Protein AF-A0A947UIY4-F1 (afdb_monomer_lite)

pLDDT: mean 87.63, std 11.57, range [45.78, 98.25]

Structure (mmCIF, N/CA/C/O backbone):
data_AF-A0A947UIY4-F1
#
_entry.id   AF-A0A947UIY4-F1
#
loop_
_atom_site.group_PDB
_atom_site.id
_atom_site.type_symbol
_atom_site.label_atom_id
_atom_site.label_alt_id
_atom_site.label_comp_id
_atom_site.label_asym_id
_atom_site.label_entity_id
_atom_site.label_seq_id
_atom_site.pdbx_PDB_ins_code
_atom_site.Cartn_x
_atom_site.Cartn_y
_atom_site.Cartn_z
_atom_site.occupancy
_atom_site.B_iso_or_equiv
_atom_site.auth_seq_id
_atom_site.auth_comp_id
_atom_site.auth_asym_id
_atom_site.auth_atom_id
_atom_site.pdbx_PDB_model_num
ATOM 1 N N . MET A 1 1 ? -32.887 30.999 19.933 1.00 62.47 1 MET A N 1
ATOM 2 C CA . MET A 1 1 ? -32.566 29.787 19.149 1.00 62.47 1 MET A CA 1
ATOM 3 C C . MET A 1 1 ? -31.302 29.202 19.754 1.00 62.47 1 MET A C 1
ATOM 5 O O . MET A 1 1 ? -30.409 30.004 19.996 1.00 62.47 1 MET A O 1
ATOM 9 N N . PRO A 1 2 ? -31.233 27.904 20.096 1.00 62.59 2 PRO A N 1
ATOM 10 C CA . PRO A 1 2 ? -30.016 27.345 20.680 1.00 62.59 2 PRO A CA 1
ATOM 11 C C . PRO A 1 2 ? -28.851 27.538 19.703 1.00 62.59 2 PRO A C 1
ATOM 13 O O . PRO A 1 2 ? -29.014 27.335 18.497 1.00 62.59 2 PRO A O 1
ATOM 16 N N . GLU A 1 3 ? -27.713 27.997 20.217 1.00 75.44 3 GLU A N 1
ATOM 17 C CA . GLU A 1 3 ? -26.507 28.236 19.428 1.00 75.44 3 GLU A CA 1
ATOM 18 C C . GLU A 1 3 ? -26.069 26.931 18.755 1.00 75.44 3 GLU A C 1
ATOM 20 O O . GLU A 1 3 ? -25.870 25.898 19.397 1.00 75.44 3 GLU A O 1
ATOM 25 N N . LYS A 1 4 ? -25.992 26.954 17.423 1.00 73.31 4 LYS A N 1
ATOM 26 C CA . LYS A 1 4 ? -25.636 25.789 16.619 1.00 73.31 4 LYS A CA 1
ATOM 27 C C . LYS A 1 4 ? -24.114 25.728 16.540 1.00 73.31 4 LYS A C 1
ATOM 29 O O . LYS A 1 4 ? -23.509 26.470 15.771 1.00 73.31 4 LYS A O 1
ATOM 34 N N . PHE A 1 5 ? -23.499 24.865 17.342 1.00 79.88 5 PHE A N 1
ATOM 35 C CA . PHE A 1 5 ? -22.062 24.614 17.256 1.00 79.88 5 PHE A CA 1
ATOM 36 C C . PHE A 1 5 ? -21.713 24.080 15.861 1.00 79.88 5 PHE A C 1
ATOM 38 O O . PHE A 1 5 ? -22.297 23.101 15.388 1.00 79.88 5 PHE A O 1
ATOM 45 N N . ILE A 1 6 ? -20.774 24.741 15.184 1.00 79.06 6 ILE A N 1
ATOM 46 C CA . ILE A 1 6 ? -20.239 24.274 13.906 1.00 79.06 6 ILE A CA 1
ATOM 47 C C . ILE A 1 6 ? -19.242 23.168 14.238 1.00 79.06 6 ILE A C 1
ATOM 49 O O . ILE A 1 6 ? -18.185 23.447 14.795 1.00 79.06 6 ILE A O 1
ATOM 53 N N . VAL A 1 7 ? -19.586 21.918 13.927 1.00 79.94 7 VAL A N 1
ATOM 54 C CA . VAL A 1 7 ? -18.659 20.791 14.079 1.00 79.94 7 VAL A CA 1
ATOM 55 C C . VAL A 1 7 ? -17.643 20.856 12.935 1.00 79.94 7 VAL A C 1
ATOM 57 O O . VAL A 1 7 ? -18.044 20.740 11.772 1.00 79.94 7 VAL A O 1
ATOM 60 N N . PRO A 1 8 ? -16.344 21.046 13.217 1.00 77.06 8 PRO A N 1
ATOM 61 C CA . PRO A 1 8 ? -15.322 21.012 12.181 1.00 77.06 8 PRO A CA 1
ATOM 62 C C . PRO A 1 8 ? -15.248 19.602 11.582 1.00 77.06 8 PRO A C 1
ATOM 64 O O . PRO A 1 8 ? -14.950 18.643 12.285 1.00 77.06 8 PRO A O 1
ATOM 67 N N . GLN A 1 9 ? -15.490 19.466 10.278 1.00 76.31 9 GLN A N 1
ATOM 68 C CA . GLN A 1 9 ? -15.422 18.174 9.568 1.00 76.31 9 GLN A CA 1
ATOM 69 C C . GLN A 1 9 ? -13.991 17.779 9.160 1.00 76.31 9 GLN A C 1
ATOM 71 O O . GLN A 1 9 ? -13.778 16.800 8.452 1.00 76.31 9 GLN A O 1
ATOM 76 N N . PHE A 1 10 ? -12.988 18.557 9.569 1.00 67.69 10 PHE A N 1
ATOM 77 C CA . PHE A 1 10 ? -11.602 18.361 9.143 1.00 67.69 10 PHE A CA 1
ATOM 78 C C . PHE A 1 10 ? -10.906 17.193 9.845 1.00 67.69 10 PHE A C 1
ATOM 80 O O . PHE A 1 10 ? -9.868 16.754 9.367 1.00 67.69 10 PHE A O 1
ATOM 87 N N . ILE A 1 11 ? -11.471 16.668 10.939 1.00 69.25 11 ILE A N 1
ATOM 88 C CA . ILE A 1 11 ? -10.840 15.589 11.710 1.00 69.25 11 ILE A CA 1
ATOM 89 C C . ILE A 1 11 ? -10.815 14.247 10.963 1.00 69.25 11 ILE A C 1
ATOM 91 O O . ILE A 1 11 ? -9.944 13.421 11.212 1.00 69.25 11 ILE A O 1
ATOM 95 N N . ASP A 1 12 ? -11.733 14.049 10.013 1.00 72.19 12 ASP A N 1
ATOM 96 C CA . ASP A 1 12 ? -11.872 12.788 9.276 1.00 72.19 12 ASP A CA 1
ATOM 97 C C . ASP A 1 12 ? -10.963 12.710 8.038 1.00 72.19 12 ASP A C 1
ATOM 99 O O . ASP A 1 12 ? -10.825 11.650 7.416 1.00 72.19 12 ASP A O 1
ATOM 103 N N . LYS A 1 13 ? -10.346 13.830 7.636 1.00 78.81 13 LYS A N 1
ATOM 104 C CA . LYS A 1 13 ? -9.498 13.887 6.445 1.00 78.81 13 LYS A CA 1
ATOM 105 C C . LYS A 1 13 ? -8.032 13.735 6.845 1.00 78.81 13 LYS A C 1
ATOM 107 O O . LYS A 1 13 ? -7.477 14.586 7.520 1.00 78.81 13 LYS A O 1
ATOM 112 N N . GLU A 1 14 ? -7.405 12.659 6.373 1.00 82.44 14 GLU A N 1
ATOM 113 C CA . GLU A 1 14 ? -5.959 12.450 6.511 1.00 82.44 14 GLU A CA 1
ATOM 114 C C . GLU A 1 14 ? -5.148 13.614 5.926 1.00 82.44 14 GLU A C 1
ATOM 116 O O . GLU A 1 14 ? -5.489 14.151 4.864 1.00 82.44 14 GLU A O 1
ATOM 121 N N . ASP A 1 15 ? -4.021 13.909 6.573 1.00 87.06 15 ASP A N 1
ATOM 122 C CA . ASP A 1 15 ? -3.064 14.906 6.110 1.00 87.06 15 ASP A CA 1
ATOM 123 C C . ASP A 1 15 ? -2.516 14.550 4.724 1.00 87.06 15 ASP A C 1
ATOM 125 O O . ASP A 1 15 ? -2.047 13.433 4.456 1.00 87.06 15 ASP A O 1
ATOM 129 N N . GLN A 1 16 ? -2.577 15.531 3.827 1.00 89.88 16 GLN A N 1
ATOM 130 C CA . GLN A 1 16 ? -2.115 15.422 2.450 1.00 89.88 16 GLN A CA 1
ATOM 131 C C . GLN A 1 16 ? -0.738 16.078 2.323 1.00 89.88 16 GLN A C 1
ATOM 133 O O . GLN A 1 16 ? -0.563 17.218 2.742 1.00 89.88 16 GLN A O 1
ATOM 138 N N . ILE A 1 17 ? 0.236 15.364 1.747 1.00 89.44 17 ILE A N 1
ATOM 139 C CA . ILE A 1 17 ? 1.593 15.895 1.520 1.00 89.44 17 ILE A CA 1
ATOM 140 C C . ILE A 1 17 ? 1.705 16.487 0.114 1.00 89.44 17 ILE A C 1
ATOM 142 O O . ILE A 1 17 ? 2.194 17.600 -0.058 1.00 89.44 17 ILE A O 1
ATOM 146 N N . LEU A 1 18 ? 1.279 15.732 -0.903 1.00 89.44 18 LEU A N 1
ATOM 147 C CA . LEU A 1 18 ? 1.446 16.093 -2.313 1.00 89.44 18 LEU A CA 1
ATOM 148 C C . LEU A 1 18 ? 0.080 16.184 -2.988 1.00 89.44 18 LEU A C 1
ATOM 150 O O . LEU A 1 18 ? -0.459 15.187 -3.472 1.00 89.44 18 LEU A O 1
ATOM 154 N N . GLY A 1 19 ? -0.490 17.390 -3.003 1.00 88.62 19 GLY A N 1
ATOM 155 C CA . GLY A 1 19 ? -1.811 17.640 -3.577 1.00 88.62 19 GLY A CA 1
ATOM 156 C C . GLY A 1 19 ? -2.877 16.752 -2.915 1.00 88.62 19 GLY A C 1
ATOM 157 O O . GLY A 1 19 ? -3.131 16.921 -1.727 1.00 88.62 19 GLY A O 1
ATOM 158 N N . PRO A 1 20 ? -3.507 15.804 -3.634 1.00 89.50 20 PRO A N 1
ATOM 159 C CA . PRO A 1 20 ? -4.507 14.908 -3.056 1.00 89.50 20 PRO A CA 1
ATOM 160 C C . PRO A 1 20 ? -3.928 13.683 -2.315 1.00 89.50 20 PRO A C 1
ATOM 162 O O . PRO A 1 20 ? -4.705 12.944 -1.707 1.00 89.50 20 PRO A O 1
ATOM 165 N N . ILE A 1 21 ? -2.610 13.442 -2.363 1.00 93.44 21 ILE A N 1
ATOM 166 C CA . ILE A 1 21 ? -1.969 12.223 -1.836 1.00 93.44 21 ILE A CA 1
ATOM 167 C C . ILE A 1 21 ? -1.655 12.363 -0.342 1.00 93.44 21 ILE A C 1
ATOM 169 O O . ILE A 1 21 ? -0.967 13.299 0.076 1.00 93.44 21 ILE A O 1
ATOM 173 N N . THR A 1 22 ? -2.117 11.398 0.458 1.00 93.69 22 THR A N 1
ATOM 174 C CA . THR A 1 22 ? -1.859 11.350 1.909 1.00 93.69 22 THR A CA 1
ATOM 175 C C . THR A 1 22 ? -0.461 10.831 2.234 1.00 93.69 22 THR A C 1
ATOM 177 O O . THR A 1 22 ? 0.164 10.147 1.420 1.00 93.69 22 THR A O 1
ATOM 180 N N . VAL A 1 23 ? 0.036 11.115 3.444 1.00 93.31 23 VAL A N 1
ATOM 181 C CA . VAL A 1 23 ? 1.346 10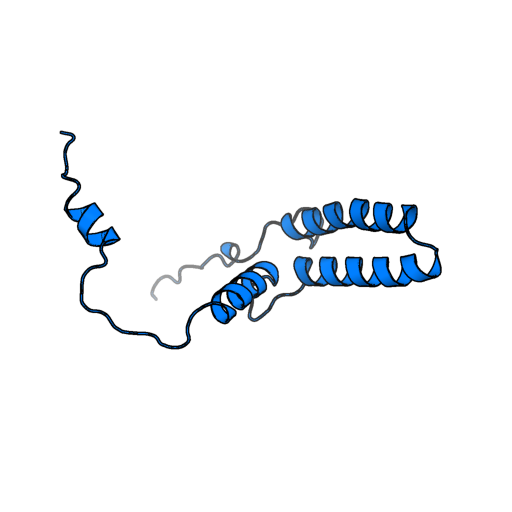.624 3.925 1.00 93.31 23 VAL A CA 1
ATOM 182 C C . VAL A 1 23 ? 1.490 9.113 3.704 1.00 93.31 23 VAL A C 1
ATOM 184 O O . VAL A 1 23 ? 2.482 8.638 3.153 1.00 93.31 23 VAL A O 1
ATOM 187 N N . ARG A 1 24 ? 0.461 8.346 4.087 1.00 92.75 24 ARG A N 1
ATOM 188 C CA . ARG A 1 24 ? 0.445 6.885 3.949 1.00 92.75 24 ARG A CA 1
ATOM 189 C C . ARG A 1 24 ? 0.534 6.456 2.487 1.00 92.75 24 ARG A C 1
ATOM 191 O O . ARG A 1 24 ? 1.311 5.567 2.161 1.00 92.75 24 ARG A O 1
ATOM 198 N N . GLN A 1 25 ? -0.272 7.064 1.620 1.00 95.06 25 GLN A N 1
ATOM 199 C CA . GLN A 1 25 ? -0.289 6.749 0.190 1.00 95.06 25 GLN A CA 1
ATOM 200 C C . GLN A 1 25 ? 1.073 6.997 -0.446 1.00 95.06 25 GLN A C 1
ATOM 202 O O . GLN A 1 25 ? 1.572 6.152 -1.185 1.00 95.06 25 GLN A O 1
ATOM 207 N N . PHE A 1 26 ? 1.695 8.123 -0.099 1.00 95.06 26 PHE A N 1
ATOM 208 C CA . PHE A 1 26 ? 3.035 8.456 -0.553 1.00 95.06 26 PHE A CA 1
ATOM 209 C C . PHE A 1 26 ? 4.059 7.399 -0.123 1.00 95.06 26 PHE A C 1
ATOM 211 O O . PHE A 1 26 ? 4.807 6.910 -0.965 1.00 95.06 26 PHE A O 1
ATOM 218 N N . LEU A 1 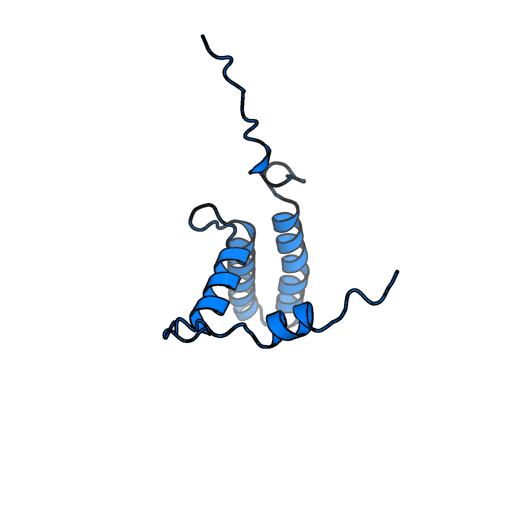27 ? 4.051 6.987 1.149 1.00 95.81 27 LEU A N 1
ATOM 219 C CA . LEU A 1 27 ? 4.964 5.955 1.650 1.00 95.81 27 LEU A CA 1
ATOM 220 C C . LEU A 1 27 ? 4.756 4.595 0.968 1.00 95.81 27 LEU A C 1
ATOM 222 O O . LEU A 1 27 ? 5.736 3.924 0.656 1.00 95.81 27 LEU A O 1
ATOM 226 N N . ILE A 1 28 ? 3.508 4.200 0.691 1.00 96.00 28 ILE A N 1
ATOM 227 C CA . ILE A 1 28 ? 3.208 2.956 -0.039 1.00 96.00 28 ILE A CA 1
ATOM 228 C C . ILE A 1 28 ? 3.753 3.028 -1.470 1.00 96.00 28 ILE A C 1
ATOM 230 O O . ILE A 1 28 ? 4.418 2.097 -1.922 1.00 96.00 28 ILE A O 1
ATOM 234 N N . CYS A 1 29 ? 3.524 4.138 -2.175 1.00 95.94 29 CYS A N 1
ATOM 235 C CA . CYS A 1 29 ? 4.067 4.339 -3.518 1.00 95.94 29 CYS A CA 1
ATOM 236 C C . CYS A 1 29 ? 5.601 4.340 -3.510 1.00 95.94 29 CYS A C 1
ATOM 238 O O . CYS A 1 29 ? 6.217 3.696 -4.356 1.00 95.94 29 CYS A O 1
ATOM 240 N N . LEU A 1 30 ? 6.219 5.004 -2.531 1.00 96.94 30 LEU A N 1
ATOM 241 C CA . LEU A 1 30 ? 7.670 5.050 -2.371 1.00 96.94 30 LEU A CA 1
ATOM 242 C C . LEU A 1 30 ? 8.258 3.662 -2.092 1.00 96.94 30 LEU A C 1
ATOM 244 O O . LEU A 1 30 ? 9.289 3.324 -2.662 1.00 96.94 30 LEU A O 1
ATOM 248 N N . ALA A 1 31 ? 7.590 2.841 -1.279 1.00 97.44 31 ALA A N 1
ATOM 249 C CA . ALA A 1 31 ? 7.984 1.457 -1.026 1.00 97.44 31 ALA A CA 1
ATOM 250 C C . ALA A 1 31 ? 7.775 0.539 -2.245 1.00 97.44 31 ALA A C 1
ATOM 252 O O . ALA A 1 31 ? 8.513 -0.427 -2.413 1.00 97.44 31 ALA A O 1
ATOM 253 N N . CYS A 1 32 ? 6.813 0.844 -3.119 1.00 97.88 32 CYS A N 1
ATOM 254 C CA . CYS A 1 32 ? 6.558 0.081 -4.344 1.00 97.88 32 CYS A CA 1
ATOM 255 C C . CYS A 1 32 ? 7.704 0.209 -5.368 1.00 97.88 32 CYS A C 1
ATOM 257 O O . CYS A 1 32 ? 8.063 -0.768 -6.025 1.00 97.88 32 CYS A O 1
ATOM 259 N N . VAL A 1 33 ? 8.340 1.384 -5.463 1.00 97.94 33 VAL A N 1
ATOM 260 C CA . VAL A 1 33 ? 9.442 1.648 -6.410 1.00 97.94 33 VAL A CA 1
ATOM 261 C C . VAL A 1 33 ? 10.612 0.654 -6.289 1.00 97.94 33 VAL A C 1
ATOM 263 O O . VAL A 1 33 ? 10.964 0.050 -7.305 1.00 97.94 33 VAL A O 1
ATOM 266 N N . PRO A 1 34 ? 11.234 0.435 -5.110 1.00 98.25 34 PRO A N 1
ATOM 267 C CA . PRO A 1 34 ? 12.327 -0.526 -4.991 1.00 98.25 34 PRO A CA 1
ATOM 268 C C . PRO A 1 34 ? 11.877 -1.969 -5.249 1.00 98.25 34 PRO A C 1
ATOM 270 O O . PRO A 1 34 ? 12.669 -2.747 -5.772 1.00 98.25 34 PRO A O 1
ATOM 273 N N . VAL A 1 35 ? 10.625 -2.332 -4.950 1.00 98.00 35 VAL A N 1
ATOM 274 C CA . VAL A 1 35 ? 10.099 -3.679 -5.238 1.00 98.00 35 VAL A CA 1
ATOM 275 C C . VAL A 1 35 ? 10.029 -3.915 -6.748 1.00 98.00 35 VAL A C 1
ATOM 277 O O . VAL A 1 35 ? 10.595 -4.891 -7.236 1.00 98.00 35 VAL A O 1
ATOM 280 N N . ILE A 1 36 ? 9.450 -2.978 -7.504 1.00 98.00 36 ILE A N 1
ATOM 281 C CA . ILE A 1 36 ? 9.401 -3.052 -8.975 1.00 98.00 36 ILE A CA 1
ATOM 282 C C . ILE A 1 36 ? 10.816 -3.036 -9.575 1.00 98.00 36 ILE A C 1
ATOM 284 O O . ILE A 1 36 ? 11.094 -3.728 -10.555 1.00 98.00 36 ILE A O 1
ATOM 288 N N . PHE A 1 37 ? 11.748 -2.280 -8.986 1.00 97.94 37 PHE A N 1
ATOM 289 C CA . PHE A 1 37 ? 13.144 -2.287 -9.427 1.00 97.94 37 PHE A CA 1
ATOM 290 C C . PHE A 1 37 ? 13.818 -3.653 -9.222 1.00 97.94 37 PHE A C 1
ATOM 292 O O . PHE A 1 37 ? 14.560 -4.111 -10.092 1.00 97.94 37 PHE A O 1
ATOM 299 N N . ILE A 1 38 ? 13.551 -4.323 -8.098 1.00 98.12 38 ILE A N 1
ATOM 300 C CA . ILE A 1 38 ? 14.043 -5.681 -7.835 1.00 98.12 38 ILE A CA 1
ATOM 301 C C . ILE A 1 38 ? 13.442 -6.670 -8.843 1.00 98.12 38 ILE A C 1
ATOM 303 O O . ILE A 1 38 ? 14.178 -7.468 -9.422 1.00 98.12 38 ILE A O 1
ATOM 307 N N . GLU A 1 39 ? 12.139 -6.583 -9.118 1.00 97.94 39 GLU A N 1
ATOM 308 C CA . GLU A 1 39 ? 11.473 -7.402 -10.140 1.00 97.94 39 GLU A CA 1
ATOM 309 C C . GLU A 1 39 ? 12.116 -7.221 -11.518 1.00 97.94 39 GLU A C 1
ATOM 311 O O . GLU A 1 39 ? 12.419 -8.209 -12.186 1.00 97.94 39 GLU A O 1
ATOM 316 N N . TYR A 1 40 ? 12.408 -5.977 -11.910 1.00 97.38 40 TYR A N 1
ATOM 317 C CA . TYR A 1 40 ? 13.104 -5.665 -13.160 1.00 97.38 40 TYR A CA 1
ATOM 318 C C . TYR A 1 40 ? 14.504 -6.288 -13.237 1.00 97.38 40 TYR A C 1
ATOM 320 O O . TYR A 1 40 ? 14.954 -6.683 -14.310 1.00 97.38 40 TYR A O 1
ATOM 328 N N . LYS A 1 41 ? 15.217 -6.373 -12.107 1.00 97.69 41 LYS A N 1
ATOM 329 C CA . LYS A 1 41 ? 16.570 -6.942 -12.059 1.00 97.69 41 LYS A CA 1
ATOM 330 C C . LYS A 1 41 ? 16.600 -8.465 -12.134 1.00 97.69 41 LYS A C 1
ATOM 332 O O . LYS A 1 41 ? 17.595 -9.004 -12.611 1.00 97.69 41 LYS A O 1
ATOM 337 N N . ILE A 1 42 ? 15.569 -9.139 -11.632 1.00 97.75 42 ILE A N 1
ATOM 338 C CA . ILE A 1 42 ? 15.567 -10.599 -11.469 1.00 97.75 42 ILE A CA 1
ATOM 339 C C . ILE A 1 42 ? 14.790 -11.293 -12.594 1.00 97.75 42 ILE A C 1
ATOM 341 O O . ILE A 1 42 ? 15.176 -12.377 -13.031 1.00 97.75 42 ILE A O 1
ATOM 345 N N . LEU A 1 43 ? 13.694 -10.697 -13.065 1.00 97.31 43 LEU A N 1
ATOM 346 C CA . LEU A 1 43 ? 12.779 -11.337 -14.007 1.00 97.31 43 LEU A CA 1
ATOM 347 C C . LEU A 1 43 ? 13.144 -11.031 -15.463 1.00 97.31 43 LEU A C 1
ATOM 349 O O . LEU A 1 43 ? 13.601 -9.944 -15.806 1.00 97.31 43 LEU A O 1
ATOM 353 N N . MET A 1 44 ? 12.866 -11.984 -16.357 1.00 96.94 44 MET A N 1
ATOM 354 C CA . MET A 1 44 ? 12.886 -11.708 -17.798 1.00 96.94 44 MET A CA 1
ATOM 355 C C . MET A 1 44 ? 11.759 -10.737 -18.163 1.00 96.94 44 MET A C 1
ATOM 357 O O . MET A 1 44 ? 10.696 -10.766 -17.546 1.00 96.94 44 MET A O 1
ATOM 361 N N . PHE A 1 45 ? 11.953 -9.938 -19.214 1.00 94.75 45 PHE A N 1
ATOM 362 C CA . PHE A 1 45 ? 11.069 -8.820 -19.573 1.00 94.75 45 PHE A CA 1
ATOM 363 C C . PHE A 1 45 ? 9.567 -9.168 -19.617 1.00 94.75 45 PHE A C 1
ATOM 365 O O . PHE A 1 45 ? 8.749 -8.414 -19.097 1.00 94.75 45 PHE A O 1
ATOM 372 N N . GLY A 1 46 ? 9.197 -10.330 -20.170 1.00 96.31 46 GLY A N 1
ATOM 373 C CA . GLY A 1 46 ? 7.797 -10.773 -20.205 1.00 96.31 46 GLY A CA 1
ATOM 374 C C . GLY A 1 46 ? 7.205 -11.030 -18.813 1.00 96.31 46 GLY A C 1
ATOM 375 O O . GLY A 1 46 ? 6.119 -10.543 -18.504 1.00 96.31 46 GLY A O 1
ATOM 376 N N . TYR A 1 47 ? 7.935 -11.740 -17.948 1.00 97.25 47 TYR A N 1
ATOM 377 C CA . TYR A 1 47 ? 7.513 -11.991 -16.564 1.00 97.25 47 TYR A CA 1
ATOM 378 C C . TYR A 1 47 ? 7.557 -10.723 -15.710 1.00 97.25 47 TYR A C 1
ATOM 380 O O . TYR A 1 47 ? 6.692 -10.536 -14.858 1.00 97.25 47 TYR A O 1
ATOM 388 N N . PHE A 1 48 ? 8.520 -9.837 -15.971 1.00 97.69 48 PHE A N 1
ATOM 389 C CA . PHE A 1 48 ? 8.628 -8.537 -15.319 1.00 97.69 48 PHE A CA 1
ATOM 390 C C . PHE A 1 48 ? 7.359 -7.705 -15.510 1.00 97.69 48 PHE A C 1
ATOM 392 O O . PHE A 1 48 ? 6.832 -7.205 -14.527 1.00 97.69 48 PHE A O 1
ATOM 399 N N . ILE A 1 49 ? 6.831 -7.589 -16.734 1.00 97.81 49 ILE A N 1
ATOM 400 C CA . ILE A 1 49 ? 5.625 -6.782 -16.987 1.00 97.81 49 ILE A CA 1
ATOM 401 C C . ILE A 1 49 ? 4.445 -7.284 -16.152 1.00 97.81 49 ILE A C 1
ATOM 403 O O . ILE A 1 49 ? 3.732 -6.489 -15.542 1.00 97.81 49 ILE A O 1
ATOM 407 N N . VAL A 1 50 ? 4.244 -8.603 -16.111 1.00 97.94 50 VAL A N 1
ATOM 408 C CA . VAL A 1 50 ? 3.137 -9.207 -15.360 1.00 97.94 50 VAL A CA 1
ATOM 409 C C . VAL A 1 50 ? 3.322 -8.996 -13.856 1.00 97.94 50 VAL A C 1
ATOM 411 O O . VAL A 1 50 ? 2.380 -8.576 -13.186 1.00 97.94 50 VAL A O 1
ATOM 414 N N . ALA A 1 51 ? 4.525 -9.240 -13.331 1.00 97.62 51 ALA A N 1
ATOM 415 C CA . ALA A 1 51 ? 4.835 -9.038 -11.917 1.00 97.62 51 ALA A CA 1
ATOM 416 C C . ALA A 1 51 ? 4.692 -7.565 -11.506 1.00 97.62 51 ALA A C 1
ATOM 418 O O . ALA A 1 51 ? 3.951 -7.267 -10.573 1.00 97.62 51 ALA A O 1
ATOM 419 N N . ALA A 1 52 ? 5.276 -6.643 -12.273 1.00 97.75 52 ALA A N 1
ATOM 420 C CA . ALA A 1 52 ? 5.221 -5.212 -12.001 1.00 97.75 52 ALA A CA 1
ATOM 421 C C . ALA A 1 52 ? 3.787 -4.679 -12.025 1.00 97.75 52 ALA A C 1
ATOM 423 O O . ALA A 1 52 ? 3.424 -3.847 -11.193 1.00 97.75 52 ALA A O 1
ATOM 424 N N . LEU A 1 53 ? 2.945 -5.174 -12.939 1.00 98.06 53 LEU A N 1
ATOM 425 C CA . LEU A 1 53 ? 1.534 -4.800 -12.991 1.00 98.06 53 LEU A CA 1
ATOM 426 C C . LEU A 1 53 ? 0.773 -5.313 -11.764 1.00 98.06 53 LEU A C 1
ATOM 428 O O . LEU A 1 53 ? -0.007 -4.560 -11.183 1.00 98.06 53 LEU A O 1
ATOM 432 N N . LEU A 1 54 ? 1.019 -6.554 -11.334 1.00 97.94 54 LEU A N 1
ATOM 433 C CA . LEU A 1 54 ? 0.426 -7.104 -10.112 1.00 97.94 54 LEU A CA 1
ATOM 434 C C . LEU A 1 54 ? 0.873 -6.327 -8.868 1.00 97.94 54 LEU A C 1
ATOM 436 O O . LEU A 1 54 ? 0.036 -5.945 -8.049 1.00 97.94 54 LEU A O 1
ATOM 440 N N . THR A 1 55 ? 2.165 -6.035 -8.747 1.00 97.94 55 THR A N 1
ATOM 441 C CA . THR A 1 55 ? 2.739 -5.285 -7.626 1.00 97.94 55 THR A CA 1
ATOM 442 C C . THR A 1 55 ? 2.215 -3.850 -7.589 1.00 97.94 55 THR A C 1
ATOM 444 O O . THR A 1 55 ? 1.773 -3.383 -6.537 1.00 97.94 55 THR A O 1
ATOM 447 N N . ALA A 1 56 ? 2.157 -3.164 -8.734 1.00 97.88 56 ALA A N 1
ATOM 448 C CA . ALA A 1 56 ? 1.577 -1.827 -8.833 1.00 97.88 56 ALA A CA 1
ATOM 449 C C . ALA A 1 56 ? 0.074 -1.821 -8.510 1.00 97.88 56 ALA A C 1
ATOM 451 O O . ALA A 1 56 ? -0.396 -0.928 -7.802 1.00 97.88 56 ALA A O 1
ATOM 452 N N . ALA A 1 57 ? -0.680 -2.824 -8.974 1.00 97.94 57 ALA A N 1
ATOM 453 C CA . ALA A 1 57 ? -2.101 -2.963 -8.666 1.00 97.94 57 ALA A CA 1
ATOM 454 C C . ALA A 1 57 ? -2.340 -3.192 -7.166 1.00 97.94 57 ALA A C 1
ATOM 456 O O . ALA A 1 57 ? -3.214 -2.552 -6.581 1.00 97.94 57 ALA A O 1
ATOM 457 N N . LEU A 1 58 ? -1.537 -4.046 -6.522 1.00 97.62 58 LEU A N 1
ATOM 458 C CA . LEU A 1 58 ? -1.599 -4.279 -5.078 1.00 97.62 58 LEU A CA 1
ATOM 459 C C . LEU A 1 58 ? -1.239 -3.019 -4.284 1.00 97.62 58 LEU A C 1
ATOM 461 O O . LEU A 1 58 ? -1.968 -2.645 -3.365 1.00 97.62 58 LEU A O 1
ATOM 465 N N . ALA A 1 59 ? -0.167 -2.319 -4.657 1.00 97.44 59 ALA A N 1
ATOM 466 C CA . ALA A 1 59 ? 0.200 -1.057 -4.021 1.00 97.44 59 ALA A CA 1
ATOM 467 C C . ALA A 1 59 ? -0.913 -0.005 -4.174 1.00 97.44 59 ALA A C 1
ATOM 469 O O . ALA A 1 59 ? -1.284 0.653 -3.201 1.00 97.44 59 ALA A O 1
ATOM 470 N N . GLY A 1 60 ? -1.504 0.105 -5.369 1.00 96.69 60 GLY A N 1
ATOM 471 C CA . GLY A 1 60 ? -2.629 0.998 -5.645 1.00 96.69 60 GLY A CA 1
ATOM 472 C C . GLY A 1 60 ? -3.879 0.656 -4.829 1.00 96.69 60 GLY A C 1
ATOM 473 O O . GLY A 1 60 ? -4.505 1.553 -4.262 1.00 96.69 60 GLY A O 1
ATOM 474 N N . LEU A 1 61 ? -4.200 -0.635 -4.699 1.00 97.00 61 LEU A N 1
ATOM 475 C CA . LEU A 1 61 ? -5.296 -1.137 -3.867 1.00 97.00 61 LEU A CA 1
ATOM 476 C C . LEU A 1 61 ? -5.116 -0.709 -2.404 1.00 97.00 61 LEU A C 1
ATOM 478 O O . LEU A 1 61 ? -6.020 -0.120 -1.814 1.00 97.00 61 LEU A O 1
ATOM 482 N N . PHE A 1 62 ? -3.933 -0.937 -1.828 1.00 96.00 62 PHE A N 1
ATOM 483 C CA . PHE A 1 62 ? -3.649 -0.579 -0.435 1.00 96.00 62 PHE A CA 1
ATOM 484 C C . PHE A 1 62 ? -3.557 0.934 -0.194 1.00 96.00 62 PHE A C 1
ATOM 486 O O . PHE A 1 62 ? -3.905 1.402 0.895 1.00 96.00 62 PHE A O 1
ATOM 493 N N . ALA A 1 63 ? -3.107 1.703 -1.185 1.00 94.94 63 ALA A N 1
ATOM 494 C CA . ALA A 1 63 ? -2.970 3.149 -1.072 1.00 94.94 63 ALA A CA 1
ATOM 495 C C . ALA A 1 63 ? -4.318 3.880 -1.221 1.00 94.94 63 ALA A C 1
ATOM 497 O O . ALA A 1 63 ? -4.672 4.719 -0.382 1.00 94.94 63 ALA A O 1
ATOM 498 N N . PHE A 1 64 ? -5.079 3.581 -2.274 1.00 94.44 64 PHE A N 1
ATOM 499 C CA . PHE A 1 64 ? -6.177 4.446 -2.718 1.00 94.44 64 PHE A CA 1
ATOM 500 C C . PHE A 1 64 ? -7.573 3.897 -2.437 1.00 94.44 64 PHE A C 1
ATOM 502 O O . PHE A 1 64 ? -8.510 4.687 -2.312 1.00 94.44 64 PHE A O 1
ATOM 509 N N . VAL A 1 65 ? -7.741 2.580 -2.306 1.00 95.38 65 VAL A N 1
ATOM 510 C CA . VAL A 1 65 ? -9.078 2.009 -2.125 1.00 95.38 65 VAL A CA 1
ATOM 511 C C . VAL A 1 65 ? -9.569 2.216 -0.696 1.00 95.38 65 VAL A C 1
ATOM 513 O O . VAL A 1 65 ? -8.839 2.082 0.292 1.00 95.38 65 VAL A O 1
ATOM 516 N N . ARG A 1 66 ? -10.851 2.565 -0.593 1.00 91.94 66 ARG A N 1
ATOM 517 C CA . ARG A 1 66 ? -11.580 2.672 0.666 1.00 91.94 66 ARG A CA 1
ATOM 518 C C . ARG A 1 66 ? -12.821 1.798 0.600 1.00 91.94 66 ARG A C 1
ATOM 520 O O . ARG A 1 66 ? -13.534 1.814 -0.398 1.00 91.94 66 ARG A O 1
ATOM 527 N N . VAL A 1 67 ? -13.077 1.059 1.670 1.00 93.44 67 VAL A N 1
ATOM 528 C CA . VAL A 1 67 ? -14.243 0.185 1.818 1.00 93.44 67 VAL A CA 1
ATOM 529 C C . VAL A 1 67 ? -15.083 0.743 2.958 1.00 93.44 67 VAL A C 1
ATOM 531 O O . VAL A 1 67 ? -14.589 0.869 4.075 1.00 93.44 67 VAL A O 1
ATOM 534 N N . ASN A 1 68 ? -16.333 1.123 2.680 1.00 91.00 68 ASN A N 1
ATOM 535 C CA . ASN A 1 68 ? -17.245 1.722 3.667 1.00 91.00 68 ASN A CA 1
ATOM 536 C C . ASN A 1 68 ? -16.633 2.915 4.431 1.00 91.00 68 ASN A C 1
ATOM 538 O O . ASN A 1 68 ? -16.759 3.022 5.647 1.00 91.00 68 ASN A O 1
ATOM 542 N N . GLY A 1 69 ? -15.908 3.788 3.725 1.00 88.06 69 GLY A N 1
ATOM 543 C CA . GLY A 1 69 ? -15.239 4.953 4.320 1.00 88.06 69 GLY A CA 1
ATOM 544 C C . GLY A 1 69 ? -13.927 4.645 5.051 1.00 88.06 69 GLY A C 1
ATOM 545 O O . GLY A 1 69 ? -13.184 5.574 5.356 1.00 88.06 69 GLY A O 1
ATOM 546 N N . GLN A 1 70 ? -13.580 3.373 5.264 1.00 90.94 70 GLN A N 1
ATOM 547 C CA . GLN A 1 70 ? -12.316 2.982 5.885 1.00 90.94 70 GLN A CA 1
ATOM 548 C C . GLN A 1 70 ? -11.218 2.731 4.842 1.00 90.94 70 GLN A C 1
ATOM 550 O O . GLN A 1 70 ? -11.488 2.160 3.783 1.00 90.94 70 GLN A O 1
ATOM 555 N N . PRO A 1 71 ? -9.960 3.101 5.129 1.00 92.81 71 PRO A N 1
ATOM 556 C CA . PRO A 1 71 ? -8.821 2.714 4.305 1.00 92.81 71 PRO A CA 1
ATOM 557 C C . PRO A 1 71 ? -8.691 1.191 4.147 1.00 92.81 71 PRO A C 1
ATOM 559 O O . PRO A 1 71 ? -8.841 0.452 5.123 1.00 92.81 71 PRO A O 1
ATOM 562 N N . PHE A 1 72 ? -8.327 0.725 2.946 1.00 94.50 72 PHE A N 1
ATOM 563 C CA . PHE A 1 72 ? -8.238 -0.708 2.644 1.00 94.50 72 PHE A CA 1
ATOM 564 C C . PHE A 1 72 ? -7.323 -1.486 3.601 1.00 94.50 72 PHE A C 1
ATOM 566 O O . PHE A 1 72 ? -7.674 -2.587 4.003 1.00 94.50 72 PHE A O 1
ATOM 573 N N . HIS A 1 73 ? -6.192 -0.918 4.034 1.00 92.38 73 HIS A N 1
ATOM 574 C CA . HIS A 1 73 ? -5.287 -1.600 4.969 1.00 92.38 73 HIS A CA 1
ATOM 575 C C . HIS A 1 73 ? -5.954 -1.957 6.316 1.00 92.38 73 HIS A C 1
ATOM 577 O O . HIS A 1 73 ? -5.732 -3.053 6.825 1.00 92.38 73 HIS A O 1
ATOM 583 N N . ILE A 1 74 ? -6.817 -1.089 6.865 1.00 93.38 74 ILE A N 1
ATOM 584 C CA . ILE A 1 74 ? -7.580 -1.379 8.094 1.00 93.38 74 ILE A CA 1
ATOM 585 C C . ILE A 1 74 ? -8.632 -2.447 7.820 1.00 93.38 74 ILE A C 1
ATOM 587 O O . ILE A 1 74 ? -8.750 -3.413 8.572 1.00 93.38 74 ILE A O 1
ATOM 591 N N . PHE A 1 75 ? -9.366 -2.296 6.717 1.00 95.06 75 PHE A N 1
ATOM 592 C CA . PHE A 1 75 ? -10.345 -3.287 6.287 1.00 95.06 75 PHE A CA 1
ATOM 593 C C . PHE A 1 75 ? -9.708 -4.676 6.131 1.00 95.06 75 PHE A C 1
ATOM 595 O O . PHE A 1 75 ? -10.255 -5.658 6.623 1.00 95.06 75 PHE A O 1
ATOM 602 N N . PHE A 1 76 ? -8.530 -4.757 5.514 1.00 95.00 76 PHE A N 1
ATOM 603 C CA . PHE A 1 76 ? -7.807 -6.001 5.285 1.00 95.00 76 PHE A CA 1
ATOM 604 C C . PHE A 1 76 ? -7.352 -6.657 6.593 1.00 95.00 76 PHE A C 1
ATOM 606 O O . PHE A 1 76 ? -7.554 -7.855 6.783 1.00 95.00 76 PHE A O 1
ATOM 613 N N . VAL A 1 77 ? -6.812 -5.878 7.538 1.00 95.00 77 VAL A N 1
ATOM 614 C CA . VAL A 1 77 ? -6.459 -6.393 8.873 1.00 95.00 77 VAL A CA 1
ATOM 615 C C . VAL A 1 77 ? -7.701 -6.912 9.599 1.00 95.00 77 VAL A C 1
ATOM 617 O O . VAL A 1 77 ? -7.673 -8.015 10.143 1.00 95.00 77 VAL A O 1
ATOM 620 N N . ASN A 1 78 ? -8.806 -6.166 9.563 1.00 94.62 78 ASN A N 1
ATOM 621 C CA . ASN A 1 78 ? -10.068 -6.595 10.166 1.00 94.62 78 ASN A CA 1
ATOM 622 C C . ASN A 1 78 ? -10.597 -7.876 9.512 1.00 94.62 78 ASN A C 1
ATOM 624 O O . ASN A 1 78 ? -11.015 -8.789 10.217 1.00 94.62 78 ASN A O 1
ATOM 628 N N . PHE A 1 79 ? -10.520 -7.983 8.186 1.00 94.25 79 PHE A N 1
ATOM 629 C CA . PHE A 1 79 ? -10.907 -9.178 7.443 1.00 94.25 79 PHE A CA 1
ATOM 630 C C . PHE A 1 79 ? -10.099 -10.408 7.881 1.00 94.25 79 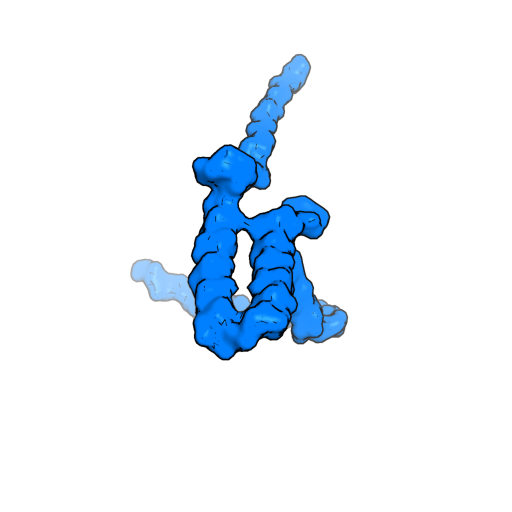PHE A C 1
ATOM 632 O O . PHE A 1 79 ? -10.685 -11.438 8.217 1.00 94.25 79 PHE A O 1
ATOM 639 N N . LEU A 1 80 ? -8.769 -10.291 7.966 1.00 95.56 80 LEU A N 1
ATOM 640 C CA . LEU A 1 80 ? -7.901 -11.374 8.443 1.00 95.56 80 LEU A CA 1
ATOM 641 C C . LEU A 1 80 ? -8.201 -11.760 9.900 1.00 95.56 80 LEU A C 1
ATOM 643 O O . LEU A 1 80 ? -8.283 -12.945 10.233 1.00 95.56 80 LEU A O 1
ATOM 647 N N . GLN A 1 81 ? -8.408 -10.772 10.775 1.00 93.50 81 GLN A N 1
ATOM 648 C CA . GLN A 1 81 ? -8.764 -11.021 12.172 1.00 93.50 81 GLN A CA 1
ATOM 649 C C . GLN A 1 81 ? -10.127 -11.703 12.304 1.00 93.50 81 GLN A C 1
ATOM 651 O O . GLN A 1 81 ? -10.285 -12.611 13.111 1.00 93.50 81 GLN A O 1
ATOM 656 N N . THR A 1 82 ? -11.125 -11.287 11.529 1.00 92.00 82 THR A N 1
ATOM 657 C CA . THR A 1 82 ? -12.451 -11.908 11.551 1.00 92.00 82 THR A CA 1
ATOM 658 C C . THR A 1 82 ? -12.407 -13.323 10.991 1.00 92.00 82 THR A C 1
ATOM 660 O O . THR A 1 82 ? -13.017 -14.208 11.580 1.00 92.00 82 THR A O 1
ATOM 663 N N . SER A 1 83 ? -11.649 -13.563 9.919 1.00 93.50 83 SER A N 1
ATOM 664 C CA . SER A 1 83 ? -11.541 -14.889 9.305 1.00 93.50 83 SER A CA 1
ATOM 665 C C . SER A 1 83 ? -10.844 -15.921 10.196 1.00 93.50 83 SER A C 1
ATOM 667 O O . SER A 1 83 ? -11.082 -17.114 10.036 1.00 93.50 83 SER A O 1
ATOM 669 N N . THR A 1 84 ? -9.971 -15.486 11.107 1.00 93.06 84 THR A N 1
ATOM 670 C CA . THR A 1 84 ? -9.258 -16.373 12.043 1.00 93.06 84 THR A CA 1
ATOM 671 C C . THR A 1 84 ? -9.995 -16.572 13.368 1.00 93.06 84 THR A C 1
ATOM 673 O O . THR A 1 84 ? -9.679 -17.500 14.112 1.00 93.06 84 THR A O 1
ATOM 676 N N . ARG A 1 85 ? -10.984 -15.728 13.688 1.00 88.19 85 ARG A N 1
ATOM 677 C CA . ARG A 1 85 ? -11.750 -15.835 14.935 1.00 88.19 85 ARG A CA 1
ATOM 678 C C . ARG A 1 85 ? -12.804 -16.945 14.847 1.00 88.19 85 ARG A C 1
ATOM 680 O O . ARG A 1 85 ? -13.473 -17.078 13.823 1.00 88.19 85 ARG A O 1
ATOM 687 N N . PRO A 1 86 ? -13.019 -17.710 15.931 1.00 86.50 86 PRO A N 1
ATOM 688 C CA . PRO A 1 86 ? -14.092 -18.692 15.975 1.00 86.50 86 PRO A CA 1
ATOM 689 C C . PRO A 1 86 ? -15.457 -17.999 15.873 1.00 86.50 86 PRO A C 1
ATOM 691 O O . PRO A 1 86 ? -15.715 -16.996 16.540 1.00 86.50 86 PRO A O 1
ATOM 694 N N . ASN A 1 87 ? -16.358 -18.566 15.065 1.00 83.62 87 ASN A N 1
ATOM 695 C CA . ASN A 1 87 ? -17.724 -18.050 14.903 1.00 83.62 87 ASN A CA 1
ATOM 696 C C . ASN A 1 87 ? -18.561 -18.168 16.187 1.00 83.62 87 ASN A C 1
ATOM 698 O O . ASN A 1 87 ? -19.531 -17.430 16.364 1.00 83.62 87 ASN A O 1
ATOM 702 N N . LEU A 1 88 ? -18.195 -19.084 17.090 1.00 87.12 88 LEU A N 1
ATOM 703 C CA . LEU A 1 88 ? -18.897 -19.274 18.351 1.00 87.12 88 LEU A CA 1
ATOM 704 C C . LEU A 1 88 ? -18.519 -18.165 19.339 1.00 87.12 88 LEU A C 1
ATOM 706 O O . LEU A 1 88 ? -17.447 -18.176 19.942 1.00 87.12 88 LEU A O 1
ATOM 710 N N . ARG A 1 89 ? -19.437 -17.216 19.527 1.00 85.00 89 ARG A N 1
ATOM 711 C 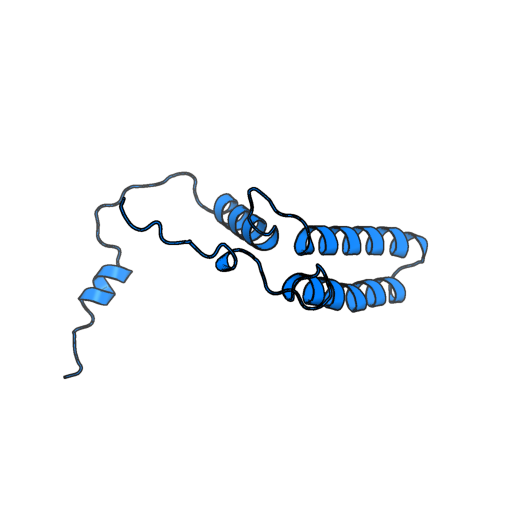CA . ARG A 1 89 ? -19.347 -16.202 20.580 1.00 85.00 89 ARG A CA 1
ATOM 712 C C . ARG A 1 89 ? -20.006 -16.748 21.842 1.00 85.00 89 ARG A C 1
ATOM 714 O O . ARG A 1 89 ? -21.228 -16.733 21.956 1.00 85.00 89 ARG A O 1
ATOM 721 N N . LEU A 1 90 ? -19.200 -17.255 22.771 1.00 83.00 90 LEU A N 1
ATOM 722 C CA . LEU A 1 90 ? -19.678 -17.646 24.096 1.00 83.00 90 LEU A CA 1
ATOM 723 C C . LEU A 1 90 ? -19.751 -16.409 24.990 1.00 83.00 90 LEU A C 1
ATOM 725 O O . LEU A 1 90 ? -18.764 -15.697 25.158 1.00 83.00 90 LEU A O 1
ATOM 729 N N . TRP A 1 91 ? -20.926 -16.161 25.561 1.00 80.75 91 TRP A N 1
ATOM 730 C CA . TRP A 1 91 ? -21.072 -15.195 26.640 1.00 80.75 91 TRP A CA 1
ATOM 731 C C . TRP A 1 91 ? -20.647 -15.860 27.949 1.00 80.75 91 TRP A C 1
ATOM 733 O O . TRP A 1 91 ? -21.378 -16.694 28.487 1.00 80.75 91 TRP A O 1
ATOM 743 N N . ASP A 1 92 ? -19.468 -15.504 28.453 1.00 79.12 92 ASP A N 1
ATOM 744 C CA . ASP A 1 92 ? -18.979 -15.961 29.751 1.00 79.12 92 ASP A CA 1
ATOM 745 C C . ASP A 1 92 ? -19.080 -14.819 30.765 1.00 79.12 92 ASP A C 1
ATOM 747 O O . ASP A 1 92 ? -18.507 -13.751 30.574 1.00 79.12 92 ASP A O 1
ATOM 751 N N . LYS A 1 93 ? -19.853 -15.032 31.835 1.00 81.12 93 LYS A N 1
ATOM 752 C CA . LYS A 1 93 ? -20.004 -14.060 32.931 1.00 81.12 93 LYS A CA 1
ATOM 753 C C . LYS A 1 93 ? -18.859 -14.145 33.940 1.00 81.12 93 LYS A C 1
ATOM 755 O O . LYS A 1 93 ? -18.822 -13.347 34.874 1.00 81.12 93 LYS A O 1
ATOM 760 N N . ARG A 1 94 ? -17.974 -15.139 33.812 1.00 82.06 94 ARG A N 1
ATOM 761 C CA . ARG A 1 94 ? -16.807 -15.262 34.679 1.00 82.06 94 ARG A CA 1
ATOM 762 C C . ARG A 1 94 ? -15.829 -14.138 34.331 1.00 82.06 94 ARG A C 1
ATOM 764 O O . ARG A 1 94 ? -15.566 -13.933 33.146 1.00 82.06 94 ARG A O 1
ATOM 771 N N . PRO A 1 95 ? -15.297 -13.416 35.331 1.00 73.56 95 PRO A N 1
ATOM 772 C CA . PRO A 1 95 ? -14.283 -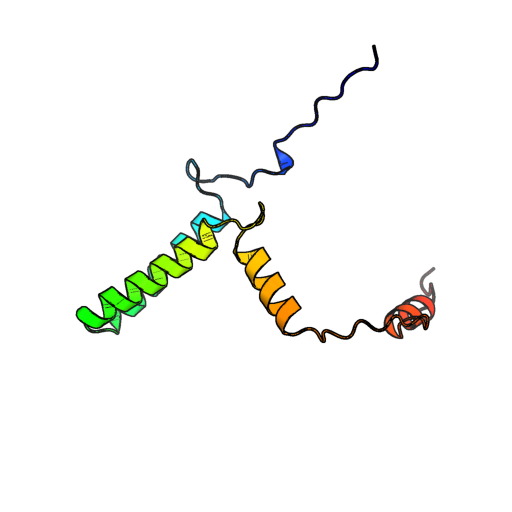12.412 35.070 1.00 73.56 95 PRO A CA 1
ATOM 773 C C . PRO A 1 95 ? -13.094 -13.079 34.381 1.00 73.56 95 PRO A C 1
ATOM 775 O O . PRO A 1 95 ? -12.696 -14.191 34.742 1.00 73.56 95 PRO A O 1
ATOM 778 N N . LEU A 1 96 ? -12.553 -12.425 33.356 1.00 80.25 96 LEU A N 1
ATOM 779 C CA . LEU A 1 96 ? -11.394 -12.943 32.644 1.00 80.25 96 LEU A CA 1
ATOM 780 C C . LEU A 1 96 ? -10.221 -13.022 33.633 1.00 80.25 96 LEU A C 1
ATOM 782 O O . LEU A 1 96 ? -9.992 -12.086 34.392 1.00 80.25 96 LEU A O 1
ATOM 786 N N . GLU A 1 97 ? -9.439 -14.103 33.617 1.00 76.12 97 GLU A N 1
ATOM 787 C CA . GLU A 1 97 ? -8.227 -14.253 34.451 1.00 76.12 97 GLU A CA 1
ATOM 788 C C . GLU A 1 97 ? -7.317 -13.009 34.402 1.00 76.12 97 GLU A C 1
ATOM 790 O O . GLU A 1 97 ? -6.737 -12.608 35.408 1.00 76.12 97 GLU A O 1
ATOM 795 N N . ALA A 1 98 ? -7.221 -12.365 33.234 1.00 74.75 98 ALA A N 1
ATOM 796 C CA . ALA A 1 98 ? -6.473 -11.125 33.050 1.00 74.75 98 ALA A CA 1
ATOM 797 C C . ALA A 1 98 ? -7.085 -9.929 33.804 1.00 74.75 98 ALA A C 1
ATOM 799 O O . ALA A 1 98 ? -6.340 -9.134 34.375 1.00 74.75 98 ALA A O 1
ATOM 800 N N . GLU A 1 99 ? -8.416 -9.824 33.850 1.00 74.81 99 GLU A N 1
ATOM 801 C CA . GLU A 1 99 ? -9.110 -8.830 34.673 1.00 74.81 99 GLU A CA 1
ATOM 802 C C .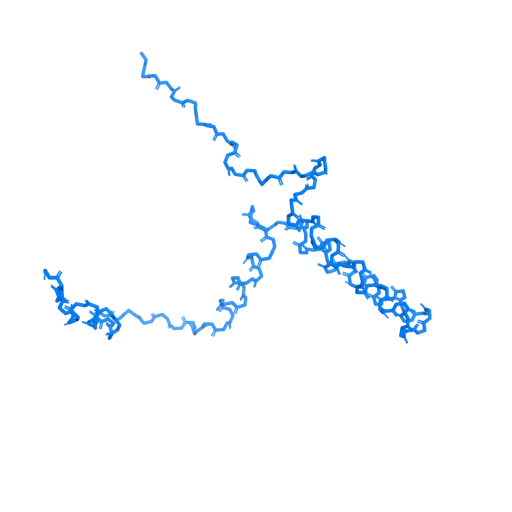 GLU A 1 99 ? -8.893 -9.146 36.155 1.00 74.81 99 GLU A C 1
ATOM 804 O O . GLU A 1 99 ? -8.386 -8.295 36.877 1.00 74.81 99 GLU A O 1
ATOM 809 N N . LEU A 1 100 ? -9.147 -10.381 36.604 1.00 77.31 100 LEU A N 1
ATOM 810 C CA . LEU A 1 100 ? -8.892 -10.820 37.986 1.00 77.31 100 LEU A CA 1
ATOM 811 C C . LEU A 1 100 ? -7.469 -10.489 38.454 1.00 77.31 100 LEU A C 1
ATOM 813 O O . LEU A 1 100 ? -7.293 -9.959 39.546 1.00 77.31 100 LEU A O 1
ATOM 817 N N . ARG A 1 101 ? -6.446 -10.734 37.627 1.00 77.50 101 ARG A N 1
ATOM 818 C CA . ARG A 1 101 ? -5.047 -10.394 37.948 1.00 77.50 101 ARG A CA 1
ATOM 819 C C . ARG A 1 101 ? -4.800 -8.891 38.065 1.00 77.50 101 ARG A C 1
ATOM 821 O O . ARG A 1 101 ? -3.946 -8.496 38.854 1.00 77.50 101 ARG A O 1
ATOM 828 N N . ALA A 1 102 ? -5.519 -8.063 37.309 1.00 79.00 102 ALA A N 1
ATOM 829 C CA . ALA A 1 102 ? -5.456 -6.608 37.436 1.00 79.00 102 ALA A CA 1
ATOM 830 C C . ALA A 1 102 ? -6.115 -6.113 38.735 1.00 79.00 102 ALA A C 1
ATOM 832 O O . ALA A 1 102 ? -5.615 -5.168 39.334 1.00 79.00 102 ALA A O 1
ATOM 833 N N . TRP A 1 103 ? -7.172 -6.787 39.202 1.00 72.56 103 TRP A N 1
ATOM 834 C CA . TRP A 1 103 ? -7.802 -6.532 40.505 1.00 72.56 103 TRP A CA 1
ATOM 835 C C . TRP A 1 103 ? -6.974 -7.061 41.689 1.00 72.56 103 TRP A C 1
ATOM 837 O O . TRP A 1 103 ? -6.982 -6.461 42.760 1.00 72.56 103 TRP A O 1
ATOM 847 N N . ILE A 1 104 ? -6.267 -8.183 41.509 1.00 76.25 104 ILE A N 1
ATOM 848 C CA . ILE A 1 104 ? -5.446 -8.831 42.547 1.00 76.25 104 ILE A CA 1
ATOM 849 C C . ILE A 1 104 ? -4.068 -8.179 42.678 1.00 76.25 104 ILE A C 1
ATOM 851 O O . ILE A 1 104 ? -3.502 -8.215 43.770 1.00 76.25 104 ILE A O 1
ATOM 855 N N . LYS A 1 105 ? -3.516 -7.568 41.612 1.00 66.00 105 LYS A N 1
ATOM 856 C CA . LYS A 1 105 ? -2.360 -6.675 41.762 1.00 66.00 105 LYS A CA 1
ATOM 857 C C . LYS A 1 105 ? -2.786 -5.577 42.736 1.00 66.00 105 LYS A C 1
ATOM 859 O O . LYS A 1 105 ? -3.623 -4.753 42.371 1.00 66.00 105 LYS A O 1
ATOM 864 N N . PRO A 1 106 ? -2.261 -5.567 43.972 1.00 60.12 106 PRO A N 1
ATOM 865 C CA . PRO A 1 106 ? -2.696 -4.583 44.930 1.00 60.12 106 PRO A CA 1
ATOM 866 C C . PRO A 1 106 ? -2.283 -3.214 44.401 1.00 60.12 106 PRO A C 1
ATOM 868 O O . PRO A 1 106 ? -1.318 -3.087 43.642 1.00 60.12 106 PRO A O 1
ATOM 871 N N . GLN A 1 107 ? -2.969 -2.188 44.882 1.00 60.41 107 GLN A N 1
ATOM 872 C CA . GLN A 1 107 ? -2.533 -0.793 44.896 1.00 60.41 107 GLN A CA 1
ATOM 873 C C . GLN A 1 107 ? -1.245 -0.625 45.739 1.00 60.41 107 GLN A C 1
ATOM 875 O O . GLN A 1 107 ? -1.131 0.257 46.579 1.00 60.41 107 GLN A O 1
ATOM 880 N N . ALA A 1 108 ? -0.278 -1.526 45.563 1.00 58.53 108 ALA A N 1
ATOM 881 C CA . ALA A 1 108 ? 0.982 -1.623 46.268 1.00 58.53 108 ALA A CA 1
ATOM 882 C C . ALA A 1 108 ? 1.994 -0.676 45.630 1.00 58.53 108 ALA A C 1
ATOM 884 O O . ALA A 1 108 ? 3.012 -1.134 45.135 1.00 58.53 108 ALA A O 1
ATOM 885 N N . VAL A 1 109 ? 1.678 0.617 45.611 1.00 56.75 109 VAL A N 1
ATOM 886 C CA . VAL A 1 109 ? 2.638 1.703 45.840 1.00 56.75 109 VAL A CA 1
ATOM 887 C C . VAL A 1 109 ? 1.815 2.890 46.353 1.00 56.75 109 VAL A C 1
ATOM 889 O O . VAL A 1 109 ? 1.186 3.599 45.567 1.00 56.75 109 VAL A O 1
ATOM 892 N N . ALA A 1 110 ? 1.789 3.052 47.674 1.00 45.78 110 ALA A N 1
ATOM 893 C CA . ALA A 1 110 ? 1.709 4.359 48.315 1.00 45.78 110 ALA A CA 1
ATOM 894 C C . ALA A 1 110 ? 3.137 4.754 48.702 1.00 45.78 110 ALA A C 1
ATOM 896 O O . ALA A 1 110 ? 3.903 3.824 49.056 1.00 45.78 110 ALA A O 1
#

Sequence (110 aa):
MPEKFIVPQFIDKEDQILGPITVRQFLICLACVPVIFIEYKILMFGYFIVAALLTAALAGLFAFVRVNGQPFHIFFVNFLQTSTRPNLRLWDKRPLEAELRAWIKPQAVA

Secondary structure (DSSP, 8-state):
--------GGGGSPPEEETTEEHHHHHHHHHHHHHHHHHHHHS-HHHHHHHHHHHHHHHHHHHH-EETTEEHHHHHHHHHHHHHS-S------SPPHHHHHHHHS-----

Radius of gyration: 23.48 Å; chains: 1; bounding box: 49×49×68 Å

Foldseek 3Di:
DPDDDDDDPCVLDADADDVNFHPVLVVLVVVLVVVLVVLVVPDDPVVSVVVNVVSVVVSCQQRPDDDPSHRVVVVVVVVVVVVPDDPDDDDDPDPDPVRVVVVVPDVPDD